Protein AF-A0A7X0VVU1-F1 (afdb_monomer_lite)

Foldseek 3Di:
DWDADPVGDIWAWDWAWDQALVAETEGLFTWGADPPPRDIGGQPLCVVVVVVVSVVCPNDHHRYYHHVLVVAVLSVLQVVLVVVVDGDDLVSSLVSLVVVLVVLVVVLVVCVVVVPPVSNVVSVVRNVSSPDDSGDD

Structure (mmCIF, N/CA/C/O backbone):
data_AF-A0A7X0VVU1-F1
#
_entry.id   AF-A0A7X0VVU1-F1
#
loop_
_atom_site.group_PDB
_atom_site.id
_atom_site.type_symbol
_atom_site.label_atom_id
_atom_site.label_alt_id
_atom_site.label_comp_id
_atom_site.label_asym_id
_atom_site.label_entity_id
_atom_site.label_seq_id
_atom_site.pdbx_PDB_ins_code
_atom_site.Cartn_x
_atom_site.Cartn_y
_atom_site.Cartn_z
_atom_site.occupancy
_atom_site.B_iso_or_equiv
_atom_site.auth_seq_id
_atom_site.auth_comp_id
_atom_site.auth_asym_id
_atom_site.auth_atom_id
_atom_site.pdbx_PDB_model_num
ATOM 1 N N . MET A 1 1 ? 6.073 10.272 -10.781 1.00 83.44 1 MET A N 1
ATOM 2 C CA . MET A 1 1 ? 6.938 9.811 -9.675 1.00 83.44 1 MET A CA 1
ATOM 3 C C . MET A 1 1 ? 7.990 8.876 -10.245 1.00 83.44 1 MET A C 1
ATOM 5 O O . MET A 1 1 ? 7.643 7.764 -10.641 1.00 83.44 1 MET A O 1
ATOM 9 N N . PHE A 1 2 ? 9.233 9.345 -10.341 1.00 86.56 2 PHE A N 1
ATOM 10 C CA . PHE A 1 2 ? 10.333 8.623 -10.981 1.00 86.56 2 PHE A CA 1
ATOM 11 C C . PHE A 1 2 ? 11.570 8.627 -10.091 1.00 86.56 2 PHE A C 1
ATOM 13 O O . PHE A 1 2 ? 11.701 9.481 -9.215 1.00 86.56 2 PHE A O 1
ATOM 20 N N . LYS A 1 3 ? 12.473 7.680 -10.329 1.00 89.56 3 LYS A N 1
ATOM 21 C CA . LYS A 1 3 ? 13.836 7.718 -9.799 1.00 89.56 3 LYS A CA 1
ATOM 22 C C . LYS A 1 3 ? 14.819 7.137 -10.809 1.00 89.56 3 LYS A C 1
ATOM 24 O O . LYS A 1 3 ? 14.423 6.307 -11.626 1.00 89.56 3 LYS A O 1
ATOM 29 N N . SER A 1 4 ? 16.094 7.492 -10.700 1.00 93.31 4 SER A N 1
ATOM 30 C CA . SER A 1 4 ? 17.132 6.978 -11.596 1.00 93.31 4 SER A CA 1
ATOM 31 C C . SER A 1 4 ? 17.362 5.474 -11.417 1.00 93.31 4 SER A C 1
ATOM 33 O O . SER A 1 4 ? 17.460 4.964 -10.296 1.00 93.31 4 SER A O 1
ATOM 35 N N . CYS A 1 5 ? 17.476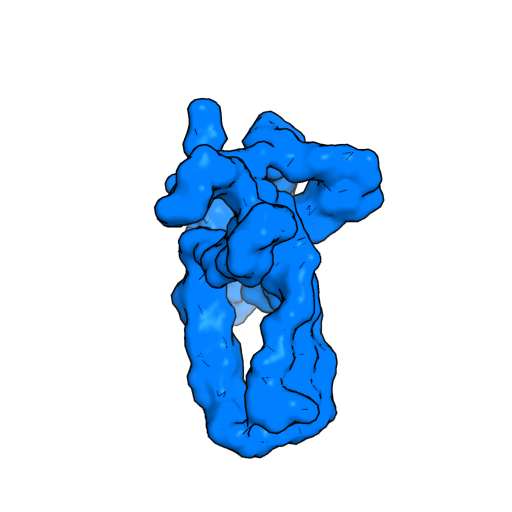 4.760 -12.534 1.00 95.19 5 CYS A N 1
ATOM 36 C CA . CYS A 1 5 ? 17.898 3.367 -12.592 1.00 95.19 5 CYS A CA 1
ATOM 37 C C . CYS A 1 5 ? 19.414 3.280 -12.842 1.00 95.19 5 CYS A C 1
ATOM 39 O O . CYS A 1 5 ? 19.938 4.050 -13.646 1.00 95.19 5 CYS A O 1
ATOM 41 N N . PRO A 1 6 ? 20.126 2.279 -12.291 1.00 94.62 6 PRO A N 1
ATOM 42 C CA . PRO A 1 6 ? 21.545 2.060 -12.598 1.00 94.62 6 PRO A CA 1
ATOM 43 C C . PRO A 1 6 ? 21.869 1.782 -14.076 1.00 94.62 6 PRO A C 1
ATOM 45 O O . PRO A 1 6 ? 2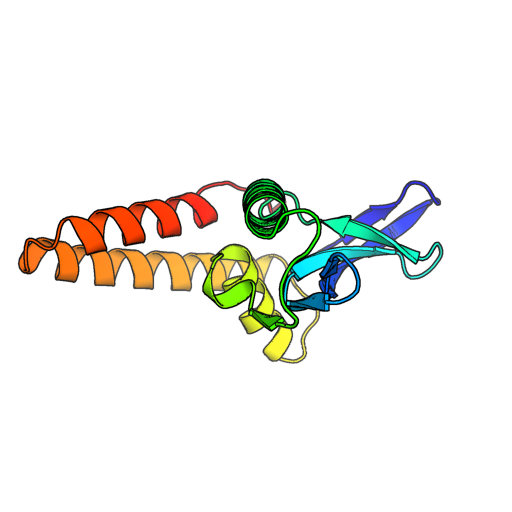3.029 1.841 -14.458 1.00 94.62 6 PRO A O 1
ATOM 48 N N . CYS A 1 7 ? 20.868 1.488 -14.915 1.00 95.44 7 CYS A N 1
ATOM 49 C CA . CYS A 1 7 ? 21.038 1.367 -16.369 1.00 95.44 7 CYS A CA 1
ATOM 50 C C . CYS A 1 7 ? 21.001 2.713 -17.125 1.00 95.44 7 CYS A C 1
ATOM 52 O O . CYS A 1 7 ? 20.983 2.713 -18.353 1.00 95.44 7 CYS A O 1
ATOM 54 N N . GLY A 1 8 ? 20.912 3.846 -16.417 1.00 95.12 8 GLY A N 1
ATOM 55 C CA . GLY A 1 8 ? 20.880 5.194 -17.000 1.00 95.12 8 GLY A CA 1
ATOM 56 C C . GLY A 1 8 ? 19.493 5.713 -17.401 1.00 95.12 8 GLY A C 1
ATOM 57 O O . GLY A 1 8 ? 19.389 6.850 -17.840 1.00 95.12 8 GLY A O 1
ATOM 58 N N . HIS A 1 9 ? 18.435 4.916 -17.231 1.00 95.38 9 HIS A N 1
ATOM 59 C CA . HIS A 1 9 ? 17.049 5.301 -17.536 1.00 95.38 9 HIS A CA 1
ATOM 60 C C . HIS A 1 9 ? 16.228 5.533 -16.263 1.00 95.38 9 HIS A C 1
ATOM 62 O O . HIS A 1 9 ? 16.679 5.227 -15.159 1.00 95.38 9 HIS A O 1
ATOM 68 N N . ASP A 1 10 ? 14.992 6.007 -16.404 1.00 94.38 10 ASP A N 1
ATOM 69 C CA . ASP A 1 10 ? 14.092 6.201 -15.270 1.00 94.38 10 ASP A CA 1
ATOM 70 C C . ASP A 1 10 ? 13.365 4.916 -14.854 1.00 94.38 10 ASP A C 1
ATOM 72 O O . ASP A 1 10 ? 13.062 4.023 -15.651 1.00 94.38 10 ASP A O 1
ATOM 76 N N . MET A 1 11 ? 13.059 4.838 -13.561 1.00 94.94 11 MET A N 1
ATOM 77 C CA . MET A 1 11 ? 12.127 3.877 -12.989 1.00 94.94 11 MET A CA 1
ATOM 78 C C . MET A 1 11 ? 10.819 4.579 -12.648 1.00 94.94 11 MET A C 1
ATOM 80 O O . MET A 1 11 ? 10.819 5.574 -11.923 1.00 94.94 11 MET A O 1
ATOM 84 N N . LYS A 1 12 ? 9.697 4.023 -13.098 1.00 93.25 12 LYS A N 1
ATOM 85 C CA . LYS A 1 12 ? 8.353 4.511 -12.779 1.00 93.25 12 LYS A CA 1
ATOM 86 C C . LYS A 1 12 ? 7.801 3.767 -11.569 1.00 93.25 12 LYS A C 1
ATOM 88 O O . LYS A 1 12 ? 7.917 2.545 -11.496 1.00 93.25 12 LYS A O 1
ATOM 93 N N . LEU A 1 13 ? 7.184 4.485 -10.632 1.00 94.00 13 LEU A N 1
ATOM 94 C CA . LEU A 1 13 ? 6.412 3.843 -9.5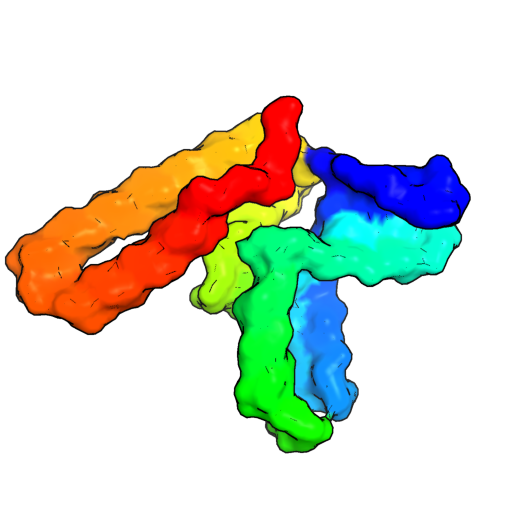68 1.00 94.00 13 LEU A CA 1
ATOM 95 C C . LEU A 1 13 ? 5.132 3.235 -10.161 1.00 94.00 13 LEU A C 1
ATOM 97 O O . LEU A 1 13 ? 4.360 3.939 -10.809 1.00 94.00 13 LEU A O 1
ATOM 101 N N . ILE A 1 14 ? 4.925 1.938 -9.947 1.00 93.56 14 ILE A N 1
ATOM 102 C CA . ILE A 1 14 ? 3.760 1.166 -10.395 1.00 93.56 14 ILE A CA 1
ATOM 103 C C . ILE A 1 14 ? 3.356 0.146 -9.321 1.00 93.56 14 ILE A C 1
ATOM 105 O O . ILE A 1 14 ? 4.117 -0.128 -8.393 1.00 93.56 14 ILE A O 1
ATOM 109 N N . LEU A 1 15 ? 2.169 -0.446 -9.455 1.00 94.94 15 LEU A N 1
ATOM 110 C CA . LEU A 1 15 ? 1.737 -1.573 -8.626 1.00 94.94 15 LEU A CA 1
ATOM 111 C C . LEU A 1 15 ? 2.037 -2.898 -9.325 1.00 94.94 15 LEU A C 1
ATOM 113 O O . LEU A 1 15 ? 1.756 -3.057 -10.513 1.00 94.94 15 LEU A O 1
ATOM 117 N N . ARG A 1 16 ? 2.592 -3.865 -8.591 1.00 96.06 16 ARG A N 1
ATOM 118 C CA . ARG A 1 16 ? 2.872 -5.214 -9.102 1.00 96.06 16 ARG A CA 1
ATOM 119 C C . ARG A 1 16 ? 2.427 -6.304 -8.136 1.00 96.06 16 ARG A C 1
ATOM 121 O O . ARG A 1 16 ? 2.058 -6.051 -6.992 1.00 96.06 16 ARG A O 1
ATOM 128 N N . THR A 1 17 ? 2.475 -7.535 -8.637 1.00 97.38 17 THR A N 1
ATOM 129 C CA . THR A 1 17 ? 2.331 -8.746 -7.828 1.00 97.38 17 THR A CA 1
ATOM 130 C C . THR A 1 17 ? 3.712 -9.285 -7.475 1.00 97.38 17 THR A C 1
ATOM 132 O O . THR A 1 17 ? 4.521 -9.539 -8.366 1.00 97.38 17 THR A O 1
ATOM 135 N N . VAL A 1 18 ? 3.967 -9.494 -6.186 1.00 96.62 18 VAL A N 1
ATOM 136 C CA . VAL A 1 18 ? 5.135 -10.220 -5.682 1.00 96.62 18 VAL A CA 1
ATOM 137 C C . VAL A 1 18 ? 4.733 -11.673 -5.464 1.00 96.62 18 VAL A C 1
ATOM 139 O O . VAL A 1 18 ? 3.806 -11.966 -4.711 1.00 96.62 18 VAL A O 1
ATOM 142 N N . VAL A 1 19 ? 5.424 -12.593 -6.136 1.00 95.69 19 VAL A N 1
ATOM 143 C CA . VAL A 1 19 ? 5.180 -14.033 -6.007 1.00 95.69 19 VAL A CA 1
ATOM 144 C C . VAL A 1 19 ? 6.213 -14.634 -5.064 1.00 95.69 19 VAL A C 1
ATOM 146 O O . VAL A 1 19 ? 7.411 -14.569 -5.328 1.00 95.69 19 VAL A O 1
ATOM 149 N N . HIS A 1 20 ? 5.747 -15.258 -3.983 1.00 94.38 20 HIS A N 1
ATOM 150 C CA . HIS A 1 20 ? 6.586 -15.925 -2.991 1.00 94.38 20 HIS A CA 1
ATOM 151 C C . HIS A 1 20 ? 6.391 -17.442 -3.029 1.00 94.38 20 HIS A C 1
ATOM 153 O O . HIS A 1 20 ? 5.264 -17.948 -3.024 1.00 94.38 20 HIS A O 1
ATOM 159 N N . ALA A 1 21 ? 7.506 -18.175 -3.108 1.00 92.50 21 ALA A N 1
ATOM 160 C CA . ALA A 1 21 ? 7.556 -19.641 -3.174 1.00 92.50 21 ALA A CA 1
ATOM 161 C C . ALA A 1 21 ? 6.611 -20.283 -4.221 1.00 92.50 21 ALA A C 1
ATOM 163 O O . ALA A 1 21 ? 6.173 -21.420 -4.048 1.00 92.50 21 ALA A O 1
ATOM 164 N N . ARG A 1 22 ? 6.282 -19.556 -5.304 1.00 92.38 22 ARG A N 1
ATOM 165 C CA . ARG A 1 22 ? 5.316 -19.953 -6.355 1.00 92.38 22 ARG A CA 1
ATOM 166 C C . ARG A 1 22 ? 3.902 -20.287 -5.849 1.00 92.38 22 ARG A C 1
ATOM 168 O O . ARG A 1 22 ? 3.138 -20.912 -6.574 1.00 92.38 22 ARG A O 1
ATOM 175 N N . LYS A 1 23 ? 3.552 -19.898 -4.620 1.00 93.31 23 LYS A N 1
ATOM 176 C CA . LYS A 1 23 ? 2.264 -20.239 -3.990 1.00 93.31 23 LYS A CA 1
ATOM 177 C C . LYS A 1 23 ? 1.520 -19.017 -3.469 1.00 93.31 23 LYS A C 1
ATOM 179 O O . LYS A 1 23 ? 0.313 -18.924 -3.654 1.00 93.31 23 LYS A O 1
ATOM 184 N N . ALA A 1 24 ? 2.224 -18.081 -2.839 1.00 96.62 24 ALA A N 1
ATOM 185 C CA . ALA A 1 24 ? 1.610 -16.856 -2.350 1.00 96.62 24 ALA A CA 1
ATOM 186 C C . ALA A 1 24 ? 1.801 -15.726 -3.367 1.00 96.62 24 ALA A C 1
ATOM 188 O O . ALA A 1 24 ? 2.924 -15.453 -3.795 1.00 96.62 24 ALA A O 1
ATOM 189 N N . SER A 1 25 ? 0.711 -15.059 -3.732 1.00 97.94 25 SER A N 1
ATOM 190 C CA . SER A 1 25 ? 0.713 -13.876 -4.593 1.00 97.94 25 SER A CA 1
ATOM 191 C C . SER A 1 25 ? 0.297 -12.662 -3.778 1.00 97.94 25 SER A C 1
ATOM 193 O O . SER A 1 25 ? -0.868 -12.521 -3.414 1.00 97.94 25 SER A O 1
ATOM 195 N N . ILE A 1 26 ? 1.247 -11.780 -3.494 1.00 98.25 26 ILE A N 1
ATOM 196 C CA . ILE A 1 26 ? 1.008 -10.520 -2.794 1.00 98.25 26 ILE A CA 1
ATOM 197 C C . ILE A 1 26 ? 0.761 -9.458 -3.865 1.00 98.25 26 ILE A C 1
ATOM 199 O O . ILE A 1 26 ? 1.674 -9.110 -4.612 1.00 98.25 26 ILE A O 1
ATOM 203 N N . VAL A 1 27 ? -0.476 -8.993 -4.000 1.00 98.06 27 VAL A N 1
ATOM 204 C CA . VAL A 1 27 ? -0.887 -8.050 -5.050 1.00 98.06 27 VAL A CA 1
ATOM 205 C C . VAL A 1 27 ? -0.852 -6.609 -4.550 1.00 98.06 27 VAL A C 1
ATOM 207 O O . VAL A 1 27 ? -0.807 -6.376 -3.346 1.00 98.06 27 VAL A O 1
ATOM 210 N N . ASN A 1 28 ? -0.908 -5.648 -5.476 1.00 97.38 28 ASN A N 1
ATOM 211 C CA . ASN A 1 28 ? -0.908 -4.211 -5.181 1.00 97.38 28 ASN A CA 1
ATOM 212 C C . ASN A 1 28 ? 0.329 -3.749 -4.395 1.00 97.38 28 ASN A C 1
ATOM 214 O O . ASN A 1 28 ? 0.252 -2.833 -3.583 1.00 97.38 28 ASN A O 1
ATOM 218 N N . VAL A 1 29 ? 1.487 -4.366 -4.649 1.00 98.00 29 VAL A N 1
ATOM 219 C CA . VAL A 1 29 ? 2.759 -3.959 -4.042 1.00 98.00 29 VAL A CA 1
ATOM 220 C C . VAL A 1 29 ? 3.357 -2.802 -4.847 1.00 98.00 29 VAL A C 1
ATOM 222 O O . VAL A 1 29 ? 3.640 -2.987 -6.036 1.00 98.00 29 VAL A O 1
ATOM 225 N N . PRO A 1 30 ? 3.598 -1.629 -4.235 1.00 96.50 30 PRO A N 1
ATOM 226 C CA . PRO A 1 30 ? 4.269 -0.524 -4.906 1.00 96.50 30 PRO A CA 1
ATOM 227 C C . PRO A 1 30 ? 5.744 -0.819 -5.188 1.00 96.50 30 PRO A C 1
ATOM 229 O O . PRO A 1 30 ? 6.529 -1.115 -4.281 1.00 96.50 30 PRO A O 1
ATOM 232 N N . VAL A 1 31 ? 6.136 -0.699 -6.454 1.00 96.31 31 VAL A N 1
ATOM 233 C CA . VAL A 1 31 ? 7.510 -0.906 -6.918 1.00 96.31 31 VAL A CA 1
ATOM 234 C C . VAL A 1 31 ? 7.908 0.160 -7.931 1.00 96.31 31 VAL A C 1
ATOM 236 O O . VAL A 1 31 ? 7.137 0.531 -8.813 1.00 96.31 31 VAL A O 1
ATOM 239 N N . TYR A 1 32 ? 9.142 0.634 -7.840 1.00 95.75 32 TYR A N 1
ATOM 240 C CA . TYR A 1 32 ? 9.808 1.299 -8.947 1.00 95.75 32 TYR A CA 1
ATOM 241 C C . TYR A 1 32 ? 10.196 0.244 -9.982 1.00 95.75 32 TYR A C 1
ATOM 243 O O . TYR A 1 32 ? 10.881 -0.719 -9.644 1.00 95.75 32 TYR A O 1
ATOM 251 N N . SER A 1 33 ? 9.781 0.420 -11.233 1.00 95.19 33 SER A N 1
ATOM 252 C CA . SER A 1 33 ? 10.088 -0.483 -12.343 1.00 95.19 33 SER A CA 1
ATOM 253 C C . SER A 1 33 ? 10.766 0.276 -13.475 1.00 95.19 33 SER A C 1
ATOM 255 O O . SER A 1 33 ? 10.260 1.306 -13.916 1.00 95.19 33 SER A O 1
ATOM 257 N N . CYS A 1 34 ? 11.890 -0.245 -13.964 1.00 95.94 34 CYS A N 1
ATOM 258 C CA . CYS A 1 34 ? 12.515 0.216 -15.199 1.00 95.94 34 CYS A CA 1
ATOM 259 C C . CYS A 1 34 ? 12.004 -0.622 -16.372 1.00 95.94 34 CYS A C 1
ATOM 261 O O . CYS A 1 34 ? 12.143 -1.844 -16.357 1.00 95.94 34 CYS A O 1
ATOM 263 N N . GLU A 1 35 ? 11.450 0.020 -17.395 1.00 94.06 35 GLU A N 1
ATOM 264 C CA . GLU A 1 35 ? 10.953 -0.673 -18.593 1.00 94.06 35 GLU A CA 1
ATOM 265 C C . GLU A 1 35 ? 12.090 -1.147 -19.515 1.00 94.06 35 GLU A C 1
ATOM 267 O O . GLU A 1 35 ? 11.900 -2.081 -20.283 1.00 94.06 35 GLU A O 1
ATOM 272 N N . ILE A 1 36 ? 13.292 -0.573 -19.384 1.00 96.88 36 ILE A N 1
ATOM 273 C CA . ILE A 1 36 ? 14.438 -0.877 -20.254 1.00 96.88 36 ILE A CA 1
ATOM 274 C C . ILE A 1 36 ? 15.203 -2.121 -19.793 1.00 96.88 36 ILE A C 1
ATOM 276 O O . ILE A 1 36 ? 15.424 -3.044 -20.567 1.00 96.88 36 ILE A O 1
ATOM 280 N N . CYS A 1 37 ? 15.601 -2.178 -18.519 1.00 96.38 37 CYS A N 1
ATOM 281 C CA . CYS A 1 37 ? 16.368 -3.310 -17.978 1.00 96.38 37 CYS A CA 1
ATOM 282 C C . CYS A 1 37 ? 15.531 -4.277 -17.126 1.00 96.38 37 CYS A C 1
ATOM 284 O O . CYS A 1 37 ? 16.083 -5.191 -16.518 1.00 96.38 37 CYS A O 1
ATOM 286 N N . SER A 1 38 ? 14.213 -4.064 -17.026 1.00 94.19 38 SER A N 1
ATOM 287 C CA . SER A 1 38 ? 13.289 -4.871 -16.208 1.00 94.19 38 SER A CA 1
ATOM 288 C C . SER A 1 38 ? 13.616 -4.932 -14.705 1.00 94.19 38 SER A C 1
ATOM 290 O O . SER A 1 38 ? 13.061 -5.754 -13.969 1.00 94.19 38 SER A O 1
ATOM 292 N N . ARG A 1 39 ? 14.495 -4.053 -14.206 1.00 95.44 39 ARG A N 1
ATOM 293 C CA . ARG A 1 39 ? 14.805 -3.942 -12.776 1.00 95.44 39 ARG A CA 1
ATOM 294 C C . ARG A 1 39 ? 13.577 -3.452 -12.013 1.00 95.44 39 ARG A C 1
ATOM 296 O O . ARG A 1 39 ? 12.950 -2.471 -12.409 1.00 95.44 39 ARG A O 1
ATOM 303 N N . ASN A 1 40 ? 13.274 -4.110 -10.897 1.00 94.81 40 ASN A N 1
ATOM 304 C CA . ASN A 1 40 ? 12.208 -3.718 -9.980 1.00 94.81 40 ASN A CA 1
ATOM 305 C C . ASN A 1 40 ? 12.794 -3.466 -8.591 1.00 94.81 40 ASN A C 1
ATOM 307 O O . ASN A 1 40 ? 13.624 -4.237 -8.112 1.00 94.81 40 ASN A O 1
ATOM 311 N N . GLU A 1 41 ? 12.342 -2.406 -7.936 1.00 95.56 41 GLU A N 1
ATOM 312 C CA . GLU A 1 41 ? 12.742 -2.057 -6.579 1.00 95.56 41 GLU A CA 1
ATOM 313 C C . GLU A 1 41 ? 11.511 -1.701 -5.757 1.00 95.56 41 GLU A C 1
ATOM 315 O O . GLU A 1 41 ? 10.712 -0.857 -6.152 1.00 95.56 41 GLU A O 1
ATOM 320 N N . VAL A 1 42 ? 11.352 -2.347 -4.605 1.00 96.44 42 VAL A N 1
ATOM 321 C CA . VAL A 1 42 ? 10.222 -2.089 -3.707 1.00 96.44 42 VAL A CA 1
ATOM 322 C C . VAL A 1 42 ? 10.261 -0.637 -3.238 1.00 96.44 42 VAL A C 1
ATOM 324 O O . VAL A 1 42 ? 11.321 -0.134 -2.856 1.00 96.44 42 VAL A O 1
ATOM 327 N N . PHE A 1 43 ? 9.108 0.035 -3.269 1.00 94.94 43 PHE A N 1
ATOM 328 C CA . PHE A 1 43 ? 8.984 1.397 -2.760 1.00 94.94 43 PHE A CA 1
ATOM 329 C C . PHE A 1 43 ? 9.442 1.450 -1.289 1.00 94.94 43 PHE A C 1
ATOM 331 O O . PHE A 1 43 ? 8.969 0.643 -0.483 1.00 94.94 43 PHE A O 1
ATOM 338 N N . PRO A 1 44 ? 10.353 2.366 -0.907 1.00 92.81 44 PRO A N 1
ATOM 339 C CA . PRO A 1 44 ? 10.931 2.376 0.436 1.00 92.81 44 PRO A CA 1
ATOM 340 C C . PRO A 1 44 ? 9.888 2.378 1.556 1.00 92.81 44 PRO A C 1
ATOM 342 O O . PRO A 1 44 ? 10.034 1.616 2.509 1.00 92.81 44 PRO A O 1
ATOM 345 N N . GLY A 1 45 ? 8.798 3.134 1.382 1.00 91.94 45 GLY A N 1
ATOM 346 C CA . GLY A 1 45 ? 7.733 3.266 2.376 1.00 91.94 45 GLY A CA 1
ATOM 347 C C . GLY A 1 45 ? 6.927 1.998 2.662 1.00 91.94 45 GLY A C 1
ATOM 348 O O . GLY A 1 45 ? 6.125 2.017 3.583 1.00 91.94 45 GLY A O 1
ATOM 349 N N . VAL A 1 46 ? 7.121 0.904 1.911 1.00 95.38 46 VAL A N 1
ATOM 350 C CA . VAL A 1 46 ? 6.462 -0.394 2.176 1.00 95.38 46 VAL A CA 1
ATOM 351 C C . VAL A 1 46 ? 7.436 -1.545 2.437 1.00 95.38 46 VAL A C 1
ATOM 353 O O . VAL A 1 46 ? 7.015 -2.655 2.769 1.00 95.38 46 VAL A O 1
ATOM 356 N N . LYS A 1 47 ? 8.742 -1.321 2.242 1.00 94.38 47 LYS A N 1
ATOM 357 C CA . LYS A 1 47 ? 9.745 -2.395 2.162 1.00 94.38 47 LYS A CA 1
ATOM 358 C C . LYS A 1 47 ? 9.806 -3.239 3.435 1.00 94.38 47 LYS A C 1
ATOM 360 O O . LYS A 1 47 ? 9.920 -4.460 3.353 1.00 94.38 47 LYS A O 1
ATOM 365 N N . GLU A 1 48 ? 9.723 -2.593 4.593 1.00 93.75 48 GLU A N 1
ATOM 366 C CA . GLU A 1 48 ? 9.819 -3.254 5.894 1.00 93.75 48 GLU A CA 1
ATOM 367 C C . GLU A 1 48 ? 8.618 -4.172 6.167 1.00 93.75 48 GLU A C 1
ATOM 369 O O . GLU A 1 48 ? 8.799 -5.345 6.499 1.00 93.75 48 GLU A O 1
ATOM 374 N N . GLU A 1 49 ? 7.389 -3.686 5.964 1.00 95.38 49 GLU A N 1
ATOM 375 C CA . GLU A 1 49 ? 6.183 -4.492 6.193 1.00 95.38 49 GLU A CA 1
ATOM 376 C C . GLU A 1 49 ? 6.035 -5.610 5.156 1.00 95.38 49 GLU A C 1
ATOM 378 O O . GLU A 1 49 ? 5.633 -6.719 5.506 1.00 95.38 49 GLU A O 1
ATOM 383 N N . LEU A 1 50 ? 6.425 -5.370 3.898 1.00 97.25 50 LEU A N 1
ATOM 384 C CA . LEU A 1 50 ? 6.481 -6.430 2.891 1.00 97.25 50 LEU A CA 1
ATOM 385 C C . LEU A 1 50 ? 7.466 -7.531 3.309 1.00 97.25 50 LEU A C 1
ATOM 387 O O . LEU A 1 50 ? 7.141 -8.714 3.213 1.00 97.25 50 LEU A O 1
ATOM 391 N N . GLY A 1 51 ? 8.643 -7.154 3.815 1.00 96.56 51 GLY A N 1
ATOM 392 C CA . GLY A 1 51 ? 9.623 -8.095 4.357 1.00 96.56 51 GLY A CA 1
ATOM 393 C C . GLY A 1 51 ? 9.064 -8.905 5.528 1.00 96.56 51 GLY A C 1
ATOM 3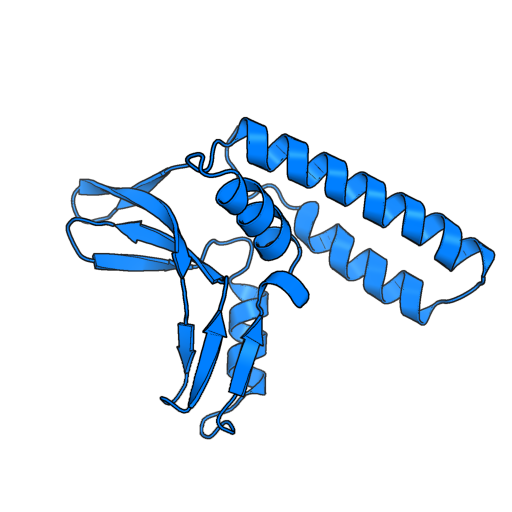94 O O . GLY A 1 51 ? 9.181 -10.132 5.534 1.00 96.56 51 GLY A O 1
ATOM 395 N N . ARG A 1 52 ? 8.382 -8.248 6.478 1.00 96.19 52 ARG A N 1
ATOM 396 C CA . ARG A 1 52 ? 7.683 -8.931 7.580 1.00 96.19 52 ARG A CA 1
ATOM 397 C C . ARG A 1 52 ? 6.628 -9.908 7.077 1.00 96.19 52 ARG A C 1
ATOM 399 O O . ARG A 1 52 ? 6.572 -11.032 7.569 1.00 96.19 52 ARG A O 1
ATOM 406 N N . LEU A 1 53 ? 5.813 -9.515 6.099 1.00 96.56 53 LEU A N 1
ATOM 407 C CA . LEU A 1 53 ? 4.794 -10.384 5.512 1.00 96.56 53 LEU A CA 1
ATOM 408 C C . LEU A 1 53 ? 5.418 -11.628 4.871 1.00 96.56 53 LEU A C 1
ATOM 410 O O . LEU A 1 53 ? 4.990 -12.741 5.165 1.00 96.56 53 LEU A O 1
ATOM 414 N N . VAL A 1 54 ? 6.449 -11.453 4.042 1.00 95.94 54 VAL A N 1
ATOM 415 C CA . VAL A 1 54 ? 7.172 -12.572 3.415 1.00 95.94 54 VAL A CA 1
ATOM 416 C C . VAL A 1 54 ? 7.800 -13.483 4.473 1.00 95.94 54 VAL A C 1
ATOM 418 O O . VAL A 1 54 ? 7.715 -14.704 4.355 1.00 95.94 54 VAL A O 1
ATOM 421 N N . GLY A 1 55 ? 8.359 -12.910 5.543 1.00 95.94 55 GLY A N 1
ATOM 422 C CA . GLY A 1 55 ? 8.874 -13.663 6.687 1.00 95.94 55 GLY A CA 1
ATOM 423 C C . GLY A 1 55 ? 7.797 -14.502 7.381 1.00 95.94 55 GLY A C 1
ATOM 424 O O . GLY A 1 55 ? 8.002 -15.694 7.598 1.00 95.94 55 GLY A O 1
ATOM 425 N N . ARG A 1 56 ? 6.622 -13.915 7.660 1.00 95.44 56 ARG A N 1
ATOM 426 C CA . ARG A 1 56 ? 5.467 -14.615 8.261 1.00 95.44 56 ARG A CA 1
ATOM 427 C C . ARG A 1 56 ? 4.951 -15.762 7.389 1.00 95.44 56 ARG A C 1
ATOM 429 O O . ARG A 1 56 ? 4.523 -16.780 7.919 1.00 95.44 56 ARG A O 1
ATOM 436 N N . LEU A 1 57 ? 5.003 -15.613 6.065 1.00 95.62 57 LEU A N 1
ATOM 437 C CA . LEU A 1 57 ? 4.609 -16.662 5.119 1.00 95.62 57 LEU A CA 1
ATOM 438 C C . LEU A 1 57 ? 5.559 -17.872 5.125 1.00 95.62 57 LEU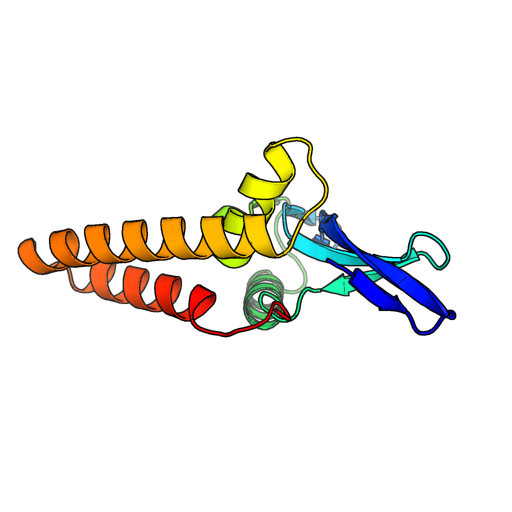 A C 1
ATOM 440 O O . LEU A 1 57 ? 5.167 -18.961 4.699 1.00 95.62 57 LEU A O 1
ATOM 444 N N . GLY A 1 58 ? 6.794 -17.699 5.606 1.00 94.12 58 GLY A N 1
ATOM 445 C CA . GLY A 1 58 ? 7.796 -18.759 5.682 1.00 94.12 58 GLY A CA 1
ATOM 446 C C . GLY A 1 58 ? 8.222 -19.287 4.309 1.00 94.12 58 GLY A C 1
ATOM 447 O O . GLY A 1 58 ? 7.937 -18.700 3.270 1.00 94.12 58 GLY A O 1
ATOM 448 N N . THR A 1 59 ? 8.933 -20.414 4.269 1.00 92.69 59 THR A N 1
ATOM 449 C CA . THR A 1 59 ? 9.488 -20.975 3.017 1.00 92.69 59 THR A CA 1
ATOM 450 C C . THR A 1 59 ? 8.496 -21.828 2.224 1.00 92.69 59 THR A C 1
ATOM 452 O O . THR A 1 59 ? 8.721 -22.110 1.046 1.00 92.69 59 THR A O 1
ATOM 455 N N . ARG A 1 60 ? 7.397 -22.258 2.854 1.00 92.19 60 ARG A N 1
ATOM 456 C CA . ARG A 1 60 ? 6.367 -23.123 2.261 1.00 92.19 60 ARG A CA 1
ATOM 457 C C . ARG A 1 60 ? 4.961 -22.589 2.570 1.00 92.19 60 ARG A C 1
ATOM 459 O O . ARG A 1 60 ? 4.203 -23.265 3.262 1.00 92.19 60 ARG A O 1
ATOM 466 N N . PRO A 1 61 ? 4.599 -21.397 2.070 1.00 93.12 61 PRO A N 1
ATOM 467 C CA . PRO A 1 61 ? 3.263 -20.860 2.276 1.00 93.12 61 PRO A CA 1
ATOM 468 C C . PRO A 1 61 ? 2.200 -21.731 1.601 1.00 93.12 61 PRO A C 1
ATOM 470 O O . PRO A 1 61 ? 2.466 -22.438 0.621 1.00 93.12 61 PRO A O 1
ATOM 473 N N . GLN A 1 62 ? 0.972 -21.640 2.103 1.00 93.56 62 GLN A N 1
ATOM 474 C CA . GLN A 1 62 ? -0.204 -22.116 1.378 1.00 93.56 62 GLN A CA 1
ATOM 475 C C . GLN A 1 62 ? -0.447 -21.259 0.130 1.00 93.56 62 GLN A C 1
ATOM 477 O O . GLN A 1 62 ? -0.009 -20.106 0.064 1.00 93.56 62 GLN A O 1
ATOM 482 N N . ALA A 1 63 ? -1.138 -21.832 -0.858 1.00 95.44 63 ALA A N 1
ATOM 483 C CA . ALA A 1 63 ? -1.555 -21.087 -2.037 1.00 95.44 63 ALA A CA 1
ATOM 484 C C . ALA A 1 63 ? -2.590 -20.032 -1.629 1.00 95.44 63 ALA A C 1
ATOM 486 O O . ALA A 1 63 ? -3.648 -20.381 -1.114 1.00 95.44 63 ALA A O 1
ATOM 487 N N . GLN A 1 64 ? -2.263 -18.753 -1.806 1.00 96.25 64 GLN A N 1
ATOM 488 C CA . GLN A 1 64 ? -3.122 -17.653 -1.366 1.00 96.25 64 GLN A CA 1
ATOM 489 C C . GLN A 1 64 ? -2.819 -16.360 -2.121 1.00 96.25 64 GLN A C 1
ATOM 491 O O . GLN A 1 64 ? -1.700 -16.144 -2.595 1.00 96.25 64 GLN A O 1
ATOM 496 N N . ARG A 1 65 ? -3.814 -15.475 -2.181 1.00 97.38 65 ARG A N 1
ATOM 497 C CA . ARG A 1 65 ? -3.695 -14.130 -2.746 1.00 97.38 65 ARG A CA 1
ATOM 498 C C . ARG A 1 65 ? -3.874 -13.106 -1.631 1.00 97.38 65 ARG A C 1
ATOM 500 O O . ARG A 1 65 ? -4.885 -13.143 -0.943 1.00 97.38 65 ARG A O 1
ATOM 507 N N . ILE A 1 66 ? -2.907 -12.209 -1.469 1.00 97.88 66 ILE A N 1
ATOM 508 C CA . ILE A 1 66 ? -2.863 -11.245 -0.363 1.00 97.88 66 ILE A CA 1
ATOM 509 C C . ILE A 1 66 ? -2.899 -9.825 -0.941 1.00 97.88 66 ILE A C 1
ATOM 511 O O . ILE A 1 66 ? -1.935 -9.436 -1.605 1.00 97.88 66 ILE A O 1
ATOM 515 N N . PRO A 1 67 ? -3.978 -9.055 -0.731 1.00 97.75 67 PRO A N 1
ATOM 516 C CA . PRO A 1 67 ? -4.044 -7.644 -1.105 1.00 97.75 67 PRO A CA 1
ATOM 517 C C . PRO A 1 67 ? -3.179 -6.795 -0.169 1.00 97.75 67 PRO A C 1
ATOM 519 O O . PRO A 1 67 ? -3.505 -6.587 0.997 1.00 97.75 67 PRO A O 1
ATOM 522 N N . PHE A 1 68 ? -2.030 -6.326 -0.660 1.00 97.94 68 PHE A N 1
ATOM 523 C CA . PHE A 1 68 ? -1.090 -5.566 0.167 1.00 97.94 68 PHE A CA 1
ATOM 524 C C . PHE A 1 68 ? -1.626 -4.177 0.556 1.00 97.94 68 PHE A C 1
ATOM 526 O O . PHE A 1 68 ? -1.248 -3.614 1.579 1.00 97.94 68 PHE A O 1
ATOM 533 N N . ASP A 1 69 ? -2.549 -3.640 -0.234 1.00 97.00 69 ASP A N 1
ATOM 534 C CA . ASP A 1 69 ? -3.264 -2.397 0.037 1.00 97.00 69 ASP A CA 1
ATOM 535 C C . ASP A 1 69 ? -4.267 -2.494 1.193 1.00 97.00 69 ASP A C 1
ATOM 537 O O . ASP A 1 69 ? -4.619 -1.473 1.768 1.00 97.00 69 ASP A O 1
ATOM 541 N N . GLU A 1 70 ? -4.675 -3.694 1.608 1.00 95.56 70 GLU A N 1
ATOM 542 C CA . GLU A 1 70 ? -5.525 -3.863 2.796 1.00 95.56 70 GLU A CA 1
ATOM 543 C C . GLU A 1 70 ? -4.719 -3.876 4.105 1.00 95.56 70 GLU A C 1
ATOM 545 O O . GLU A 1 70 ? -5.277 -3.713 5.189 1.00 95.56 70 GLU A O 1
ATOM 550 N N . ILE A 1 71 ? -3.397 -4.048 4.019 1.00 93.50 71 ILE A N 1
ATOM 551 C CA . ILE A 1 71 ? -2.505 -4.157 5.186 1.00 93.50 71 ILE A CA 1
ATOM 552 C C . ILE A 1 71 ? -1.564 -2.959 5.349 1.00 93.50 71 ILE A C 1
ATOM 554 O O . ILE A 1 71 ? -0.979 -2.794 6.427 1.00 93.50 71 ILE A O 1
ATOM 558 N N . HIS A 1 72 ? -1.414 -2.135 4.305 1.00 97.12 72 HIS A N 1
ATOM 559 C CA . HIS A 1 72 ? -0.472 -1.022 4.277 1.00 97.12 72 HIS A CA 1
ATOM 560 C C . HIS A 1 72 ? -1.041 0.244 3.615 1.00 97.12 72 HIS A C 1
ATOM 562 O O . HIS A 1 72 ? -1.378 0.245 2.430 1.00 97.12 72 HIS A O 1
ATOM 568 N N . GLU A 1 73 ? -1.027 1.370 4.333 1.00 96.81 73 GLU A N 1
ATOM 569 C CA . GLU A 1 73 ? -1.655 2.629 3.908 1.00 96.81 73 GLU A CA 1
ATOM 570 C C . GLU A 1 73 ? -1.029 3.213 2.639 1.00 96.81 73 GLU A C 1
ATOM 572 O O . GLU A 1 73 ? -1.751 3.595 1.724 1.00 96.81 73 GLU A O 1
ATOM 577 N N . TRP A 1 74 ? 0.306 3.230 2.518 1.00 96.25 74 TRP A N 1
ATOM 578 C CA . TRP A 1 74 ? 0.939 3.686 1.270 1.00 96.25 74 TRP A CA 1
ATOM 579 C C . TRP A 1 74 ? 0.496 2.884 0.043 1.00 96.25 74 TRP A C 1
ATOM 581 O O . TRP A 1 74 ? 0.342 3.457 -1.032 1.00 96.25 74 TRP A O 1
ATOM 591 N N . ALA A 1 75 ? 0.275 1.575 0.181 1.00 96.94 75 ALA A N 1
ATOM 592 C CA . ALA A 1 75 ? -0.200 0.761 -0.930 1.00 96.94 75 ALA A CA 1
ATOM 593 C C . ALA A 1 75 ? -1.662 1.081 -1.278 1.00 96.94 75 ALA A C 1
ATOM 595 O O . ALA A 1 75 ? -1.972 1.211 -2.461 1.00 96.94 75 ALA A O 1
ATOM 596 N N . ALA A 1 76 ? -2.517 1.306 -0.273 1.00 96.81 76 ALA A N 1
ATOM 597 C CA . ALA A 1 76 ? -3.891 1.775 -0.466 1.00 96.81 76 ALA A CA 1
ATOM 598 C C . ALA A 1 76 ? -3.947 3.120 -1.200 1.00 96.81 76 ALA A C 1
ATOM 600 O O . ALA A 1 76 ? -4.569 3.223 -2.257 1.00 96.81 76 ALA A O 1
ATOM 601 N N . VAL A 1 77 ? -3.221 4.123 -0.699 1.00 95.62 77 VAL A N 1
ATOM 602 C CA . VAL A 1 77 ? -3.154 5.465 -1.295 1.00 95.62 77 VAL A CA 1
ATOM 603 C C . VAL A 1 77 ? -2.695 5.386 -2.752 1.00 95.62 77 VAL A C 1
ATOM 605 O O . VAL A 1 77 ? -3.335 5.946 -3.642 1.00 95.62 77 VAL A O 1
ATOM 608 N N . LEU A 1 78 ? -1.610 4.658 -3.027 1.00 95.12 78 LEU A N 1
ATOM 609 C CA . LEU A 1 78 ? -1.074 4.536 -4.384 1.00 95.12 78 LEU A CA 1
ATOM 610 C C . LEU A 1 78 ? -2.026 3.780 -5.318 1.00 95.12 78 LEU A C 1
ATOM 612 O O . LEU A 1 78 ? -2.140 4.155 -6.484 1.00 95.12 78 LEU A O 1
ATOM 616 N N . ARG A 1 79 ? -2.738 2.759 -4.828 1.00 95.56 79 ARG A N 1
ATOM 617 C CA . ARG A 1 79 ? -3.772 2.057 -5.601 1.00 95.56 79 ARG A CA 1
ATOM 618 C C . ARG A 1 79 ? -4.929 2.966 -5.959 1.00 95.56 79 ARG A C 1
ATOM 620 O O . ARG A 1 79 ? -5.370 2.946 -7.102 1.00 95.56 79 ARG A O 1
ATOM 627 N N . GLU A 1 80 ? -5.404 3.768 -5.017 1.00 94.81 80 GLU A N 1
ATOM 628 C CA . GLU A 1 80 ? -6.524 4.678 -5.255 1.00 94.81 80 GLU A CA 1
ATOM 629 C C . GLU A 1 80 ? -6.179 5.752 -6.278 1.00 94.81 80 GLU A C 1
ATOM 631 O O . GLU A 1 80 ? -6.970 6.014 -7.182 1.00 94.81 80 GLU A O 1
ATOM 636 N N . VAL A 1 81 ? -4.968 6.309 -6.215 1.00 93.44 81 VAL A N 1
ATOM 637 C CA . VAL A 1 81 ? -4.516 7.268 -7.229 1.00 93.44 81 VAL A CA 1
ATOM 638 C C . VAL A 1 81 ? -4.306 6.589 -8.584 1.00 93.44 81 VAL A C 1
ATOM 640 O O . VAL A 1 81 ? -4.705 7.145 -9.605 1.00 93.44 81 VAL A O 1
ATOM 643 N N . ALA A 1 82 ? -3.723 5.386 -8.615 1.00 91.50 82 ALA A N 1
ATOM 644 C CA . ALA A 1 82 ? -3.512 4.642 -9.858 1.00 91.50 82 ALA A CA 1
ATOM 645 C C . ALA A 1 82 ? -4.828 4.212 -10.530 1.00 91.50 82 ALA A C 1
ATOM 647 O O . ALA A 1 82 ? -4.893 4.157 -11.754 1.00 91.50 82 ALA A O 1
ATOM 648 N N . ALA A 1 83 ? -5.880 3.937 -9.751 1.00 89.38 83 ALA A N 1
ATOM 649 C CA . ALA A 1 83 ? -7.195 3.553 -10.264 1.00 89.38 83 ALA A CA 1
ATOM 650 C C . ALA A 1 83 ? -7.906 4.687 -11.024 1.00 89.38 83 ALA A C 1
ATOM 652 O O . ALA A 1 83 ? -8.790 4.417 -11.829 1.00 89.38 83 ALA A O 1
ATOM 653 N N . ALA A 1 84 ? -7.500 5.945 -10.825 1.00 82.06 84 ALA A N 1
ATOM 654 C CA . ALA A 1 84 ? -8.039 7.099 -11.547 1.00 82.06 84 ALA A CA 1
ATOM 655 C C . ALA A 1 84 ? -7.468 7.263 -12.978 1.00 82.06 84 ALA A C 1
ATOM 657 O O . ALA A 1 84 ? -7.500 8.376 -13.509 1.00 82.06 84 ALA A O 1
ATOM 658 N N . ASP A 1 85 ? -6.902 6.185 -13.543 1.00 64.19 85 ASP A N 1
ATOM 659 C CA . ASP A 1 85 ? -6.267 6.047 -14.868 1.00 64.19 85 ASP A CA 1
ATOM 660 C C . ASP A 1 85 ? -5.311 7.191 -15.239 1.00 64.19 85 ASP A C 1
ATOM 662 O O . ASP A 1 85 ? -5.206 7.656 -16.374 1.00 64.19 85 ASP A O 1
ATOM 666 N N . ARG A 1 86 ? -4.604 7.693 -14.226 1.00 67.44 86 ARG A N 1
ATOM 667 C CA . ARG A 1 86 ? -3.615 8.755 -14.367 1.00 67.44 86 ARG A CA 1
ATOM 668 C C . ARG A 1 86 ? -2.257 8.255 -13.895 1.00 67.44 86 ARG A C 1
ATOM 670 O O . ARG A 1 86 ? -2.179 7.492 -12.930 1.00 67.44 86 ARG A O 1
ATOM 677 N N . PRO A 1 87 ? -1.156 8.691 -14.536 1.00 74.50 87 PRO A N 1
ATOM 678 C CA . PRO A 1 87 ? 0.177 8.461 -13.999 1.00 74.50 87 PRO A CA 1
ATOM 679 C C . PRO A 1 87 ? 0.240 8.904 -12.536 1.00 74.50 87 PRO A C 1
ATOM 681 O O . PRO A 1 87 ? -0.319 9.942 -12.184 1.00 74.50 87 PRO A O 1
ATOM 684 N N . LEU A 1 88 ? 0.955 8.156 -11.692 1.00 84.56 88 LEU A N 1
ATOM 685 C CA . LEU A 1 88 ? 1.184 8.551 -10.303 1.00 84.56 88 LEU A CA 1
ATOM 686 C C . LEU A 1 88 ? 1.954 9.882 -10.259 1.00 84.56 88 LEU A C 1
ATOM 688 O O . LEU A 1 88 ? 3.176 9.945 -10.466 1.00 84.56 88 LEU A O 1
ATOM 692 N N . GLN A 1 89 ? 1.210 10.958 -10.017 1.00 88.31 89 GLN A N 1
ATOM 693 C CA . GLN A 1 89 ? 1.718 12.309 -9.825 1.00 88.31 89 GLN A CA 1
ATOM 694 C C . GLN A 1 89 ? 1.886 12.579 -8.333 1.00 88.31 89 GLN A C 1
ATOM 696 O O . GLN A 1 89 ? 0.970 12.308 -7.557 1.00 88.31 89 GLN A O 1
ATOM 701 N N . ALA A 1 90 ? 3.027 13.156 -7.945 1.00 88.38 90 ALA A N 1
ATOM 702 C CA . ALA A 1 90 ? 3.357 13.411 -6.543 1.00 88.38 90 ALA A CA 1
ATOM 703 C C . ALA A 1 90 ? 2.259 14.223 -5.837 1.00 88.38 90 ALA A C 1
ATOM 705 O O . ALA A 1 90 ? 1.774 13.798 -4.797 1.00 88.38 90 ALA A O 1
ATOM 706 N N . ALA A 1 91 ? 1.769 15.302 -6.459 1.00 89.50 91 ALA A N 1
ATOM 707 C CA . ALA A 1 91 ? 0.700 16.132 -5.901 1.00 89.50 91 ALA A CA 1
ATOM 708 C C . ALA A 1 91 ? -0.607 15.359 -5.636 1.00 89.50 91 ALA A C 1
ATOM 710 O O . ALA A 1 91 ? -1.233 15.541 -4.596 1.00 89.50 91 ALA A O 1
ATOM 711 N N . SER A 1 92 ? -1.010 14.464 -6.547 1.00 91.31 92 SER A N 1
ATOM 712 C CA . SER A 1 92 ? -2.224 13.655 -6.353 1.00 91.31 92 SER A CA 1
ATOM 713 C C . SER A 1 92 ? -2.046 12.623 -5.241 1.00 91.31 92 SER A C 1
ATOM 715 O O . SER A 1 92 ? -2.977 12.388 -4.478 1.00 91.31 92 SER A O 1
ATOM 717 N N . VAL A 1 93 ? -0.851 12.037 -5.125 1.00 92.38 93 VAL A N 1
ATOM 718 C CA . VAL A 1 93 ? -0.526 11.090 -4.051 1.00 92.38 93 VAL A CA 1
ATOM 719 C C . VAL A 1 93 ? -0.456 11.787 -2.697 1.00 92.38 93 VAL A C 1
ATOM 721 O O . VAL A 1 93 ? -1.026 11.276 -1.741 1.00 92.38 93 VAL A O 1
ATOM 724 N N . MET A 1 94 ? 0.171 12.961 -2.616 1.00 91.94 94 MET A N 1
ATOM 725 C CA . MET A 1 94 ? 0.240 13.748 -1.383 1.00 91.94 94 MET A CA 1
ATOM 726 C C . MET A 1 94 ? -1.147 14.183 -0.915 1.00 91.94 94 MET A C 1
ATOM 728 O O . MET A 1 94 ? -1.489 13.944 0.239 1.00 91.94 94 MET A O 1
ATOM 732 N N . ARG A 1 95 ? -1.980 14.716 -1.821 1.00 93.12 95 ARG A N 1
ATOM 733 C CA . ARG A 1 95 ? -3.371 15.065 -1.500 1.00 93.12 95 ARG A CA 1
ATOM 734 C C . ARG A 1 95 ? -4.144 13.852 -0.982 1.00 93.12 95 ARG A C 1
ATOM 736 O O . ARG A 1 95 ? -4.808 13.933 0.041 1.00 93.12 95 ARG A O 1
ATOM 743 N N . LYS A 1 96 ? -4.016 12.703 -1.650 1.00 95.00 96 LYS A N 1
ATOM 744 C CA . LYS A 1 96 ? -4.717 11.487 -1.227 1.00 95.00 96 LYS A CA 1
ATOM 745 C C . LYS A 1 96 ? -4.197 10.928 0.104 1.00 95.00 96 LYS A C 1
ATOM 747 O O . LYS A 1 96 ? -4.974 10.382 0.882 1.00 95.00 96 LYS A O 1
ATOM 752 N N . ALA A 1 97 ? -2.902 11.061 0.382 1.00 94.81 97 ALA A N 1
ATOM 753 C CA . ALA A 1 97 ? -2.319 10.689 1.669 1.00 94.81 97 ALA A CA 1
ATOM 754 C C . ALA A 1 97 ? -2.820 11.596 2.805 1.00 94.81 97 ALA A C 1
ATOM 756 O O . ALA A 1 97 ? -3.089 11.105 3.900 1.00 94.81 97 ALA A O 1
ATOM 757 N N . GLU A 1 98 ? -2.982 12.894 2.544 1.00 95.44 98 GLU A N 1
ATOM 758 C CA . GLU A 1 98 ? -3.566 13.850 3.487 1.00 95.44 98 GLU A CA 1
ATOM 759 C C . GLU A 1 98 ? -5.041 13.534 3.769 1.00 95.44 98 GLU A C 1
ATOM 761 O O . GLU A 1 98 ? -5.412 13.366 4.929 1.00 95.44 98 GLU A O 1
ATOM 766 N N . GLU A 1 99 ? -5.855 13.340 2.724 1.00 96.88 99 GLU A N 1
ATOM 767 C CA . GLU A 1 99 ? -7.251 12.886 2.844 1.00 96.88 99 GLU A CA 1
ATOM 768 C C . GLU A 1 99 ? -7.339 11.623 3.712 1.00 96.88 99 GLU A C 1
ATOM 770 O O . GLU A 1 99 ? -8.093 11.571 4.683 1.00 96.88 99 GLU A O 1
ATOM 775 N N . ARG A 1 100 ? -6.492 10.627 3.422 1.00 97.38 100 ARG A N 1
ATOM 776 C CA . ARG A 1 100 ? -6.464 9.372 4.174 1.00 97.38 100 ARG A CA 1
ATOM 777 C C . ARG A 1 100 ? -6.025 9.554 5.629 1.00 97.38 100 ARG A C 1
ATOM 779 O O . ARG A 1 100 ? -6.522 8.863 6.516 1.00 97.38 100 ARG A O 1
ATOM 786 N N . THR A 1 101 ? -5.091 10.465 5.884 1.00 97.25 101 THR A N 1
ATOM 787 C CA . THR A 1 101 ? -4.639 10.796 7.242 1.00 97.25 101 THR A CA 1
ATOM 788 C C . THR A 1 101 ? -5.784 11.398 8.050 1.00 97.25 101 THR A C 1
ATOM 790 O O . THR A 1 101 ? -6.015 10.959 9.175 1.00 97.25 101 THR A O 1
ATOM 793 N N . ASN A 1 102 ? -6.541 12.328 7.464 1.00 98.19 102 ASN A N 1
ATOM 794 C CA . ASN A 1 102 ? -7.710 12.930 8.104 1.00 98.19 102 ASN A CA 1
ATOM 795 C C . ASN A 1 102 ? -8.779 11.875 8.423 1.00 98.19 102 ASN A C 1
ATOM 797 O O . ASN A 1 102 ? -9.217 11.790 9.566 1.00 98.19 102 ASN A O 1
ATOM 801 N N . GLU A 1 103 ? -9.096 10.980 7.480 1.00 98.12 103 GLU A N 1
ATOM 802 C CA . GLU A 1 103 ? -10.029 9.866 7.722 1.00 98.12 103 GLU A CA 1
ATOM 803 C C . GLU A 1 103 ? -9.596 8.985 8.910 1.00 98.12 103 GLU A C 1
ATOM 805 O O . GLU A 1 103 ? -10.412 8.592 9.745 1.00 98.12 103 GLU A O 1
ATOM 810 N N . LEU A 1 104 ? -8.304 8.657 9.015 1.00 98.00 104 LEU A N 1
ATOM 811 C CA . LEU A 1 104 ? -7.780 7.853 10.124 1.00 98.00 104 LEU A CA 1
ATOM 812 C C . LEU A 1 104 ? -7.830 8.599 11.467 1.00 98.00 104 LEU A C 1
ATOM 814 O O . LEU A 1 104 ? -8.033 7.963 12.505 1.00 98.00 104 LEU A O 1
ATOM 818 N N . LEU A 1 105 ? -7.641 9.920 11.461 1.00 98.19 105 LEU A N 1
ATOM 819 C CA . LEU A 1 105 ? -7.775 10.762 12.650 1.00 98.19 105 LEU A CA 1
ATOM 820 C C . LEU A 1 105 ? -9.237 10.863 13.102 1.00 98.19 105 LEU A C 1
ATOM 822 O O . LEU A 1 105 ? -9.501 10.734 14.296 1.00 98.19 105 LEU A O 1
ATOM 826 N N . ASP A 1 106 ? -10.187 10.980 12.176 1.00 98.44 106 ASP A N 1
ATOM 827 C CA . ASP A 1 106 ? -11.618 10.963 12.497 1.00 98.44 106 ASP A CA 1
ATOM 828 C C . ASP A 1 106 ? -12.022 9.632 13.148 1.00 98.44 106 ASP A C 1
ATOM 830 O O . ASP A 1 106 ? -12.665 9.605 14.202 1.00 98.44 106 ASP A O 1
ATOM 834 N N . LEU A 1 107 ? -11.558 8.504 12.596 1.00 98.31 107 LEU A N 1
ATOM 835 C CA . LEU A 1 107 ? -11.767 7.187 13.208 1.00 98.31 107 LEU A CA 1
ATOM 836 C C . LEU A 1 107 ? -11.110 7.076 14.592 1.00 98.31 107 LEU A C 1
ATOM 838 O O . LEU A 1 107 ? -11.644 6.399 15.469 1.00 98.31 107 LEU A O 1
ATOM 842 N N . MET A 1 108 ? -9.977 7.747 14.821 1.00 98.06 108 MET A N 1
ATOM 843 C CA . MET A 1 108 ? -9.308 7.762 16.128 1.00 98.06 108 MET A CA 1
ATOM 844 C C . MET A 1 108 ? -10.160 8.453 17.191 1.00 98.06 108 MET A C 1
ATOM 846 O O . MET A 1 108 ? -10.181 8.005 18.342 1.00 98.06 108 MET A O 1
ATOM 850 N N . LEU A 1 109 ? -10.864 9.527 16.825 1.00 98.19 109 LEU A N 1
ATOM 851 C CA . LEU A 1 109 ? -11.784 10.219 17.727 1.00 98.19 109 LEU A CA 1
ATOM 852 C C . LEU A 1 109 ? -12.938 9.298 18.133 1.00 98.19 109 LEU A C 1
ATOM 854 O O . LEU A 1 109 ? -13.260 9.214 19.318 1.00 98.19 109 LEU A O 1
ATOM 858 N N . ILE A 1 110 ? -13.491 8.542 17.179 1.00 98.38 110 ILE A N 1
ATOM 859 C CA . ILE A 1 110 ? -14.546 7.551 17.440 1.00 98.38 110 ILE A CA 1
ATOM 860 C C . ILE A 1 110 ? -14.024 6.420 18.334 1.00 98.38 110 ILE A C 1
ATOM 862 O O . ILE A 1 110 ? -14.630 6.098 19.351 1.00 98.38 110 ILE A O 1
ATOM 866 N N . ALA A 1 111 ? -12.869 5.838 18.011 1.00 98.25 111 ALA A N 1
ATOM 867 C CA . ALA A 1 111 ? -12.282 4.777 18.828 1.00 98.25 111 ALA A CA 1
ATOM 868 C C . ALA A 1 111 ? -11.999 5.257 20.266 1.00 98.25 111 ALA A C 1
ATOM 870 O O . ALA A 1 111 ? -12.169 4.512 21.231 1.00 98.25 111 ALA A O 1
ATOM 871 N N . SER A 1 112 ? -11.614 6.528 20.418 1.00 97.44 112 SER A N 1
ATOM 872 C CA . SER A 1 112 ? -11.384 7.159 21.720 1.00 97.44 112 SER A CA 1
ATOM 873 C C . SER A 1 112 ? -12.671 7.385 22.507 1.00 97.44 112 SER A C 1
ATOM 875 O O . SER A 1 112 ? -12.666 7.140 23.711 1.00 97.44 112 SER A O 1
ATOM 877 N N . SER A 1 113 ? -13.768 7.799 21.864 1.00 98.31 113 SER A N 1
ATOM 878 C CA . SER A 1 113 ? -15.057 7.981 22.547 1.00 98.31 113 SER A CA 1
ATOM 879 C C . SER A 1 113 ? -15.670 6.657 23.012 1.00 98.31 113 SER A C 1
ATOM 881 O O . SER A 1 113 ? -16.361 6.629 24.027 1.00 98.31 113 SER A O 1
ATOM 883 N N . LEU A 1 114 ? -15.369 5.559 22.314 1.00 98.25 114 LEU A N 1
ATOM 884 C CA . LEU A 1 114 ? -15.791 4.203 22.675 1.00 98.25 114 LEU A CA 1
ATOM 885 C C . LEU A 1 114 ? -14.866 3.516 23.695 1.00 98.25 114 LEU A C 1
ATOM 887 O O . LEU A 1 114 ? -15.214 2.455 24.208 1.00 98.25 114 LEU A O 1
ATOM 891 N N . GLY A 1 115 ? -13.689 4.084 23.980 1.00 97.88 115 GLY A N 1
ATOM 892 C CA . GLY A 1 115 ? -12.684 3.456 24.845 1.00 97.88 115 GLY A CA 1
ATOM 893 C C . GLY A 1 115 ? -12.039 2.194 24.250 1.00 97.88 115 GLY A C 1
ATOM 894 O O . GLY A 1 115 ? -11.504 1.371 24.992 1.00 97.88 115 GLY A O 1
ATOM 895 N N . ASP A 1 116 ? -12.077 2.019 22.926 1.00 98.38 116 ASP A N 1
ATOM 896 C CA . ASP A 1 116 ? -11.528 0.836 22.254 1.00 98.38 116 ASP A CA 1
ATOM 897 C C . ASP A 1 116 ? -10.010 0.972 22.043 1.00 98.38 116 ASP A C 1
ATOM 899 O O . ASP A 1 116 ? -9.519 1.483 21.032 1.00 98.38 116 ASP A O 1
ATOM 903 N N . GLU A 1 117 ? -9.233 0.505 23.020 1.00 97.94 117 GLU A N 1
ATOM 904 C CA . GLU A 1 117 ? -7.769 0.591 22.974 1.00 97.94 117 GLU A CA 1
ATOM 905 C C . GLU A 1 117 ? -7.127 -0.286 21.889 1.00 97.94 117 GLU A C 1
ATOM 907 O O . GLU A 1 117 ? -6.049 0.052 21.383 1.00 97.94 117 GLU A O 1
ATOM 912 N N . ILE A 1 118 ? -7.775 -1.386 21.491 1.00 98.12 118 ILE A N 1
ATOM 913 C CA . ILE A 1 118 ? -7.272 -2.253 20.417 1.00 98.12 118 ILE A CA 1
ATOM 914 C C . ILE A 1 118 ? -7.370 -1.499 19.094 1.00 98.12 118 ILE A C 1
ATOM 916 O O . ILE A 1 118 ? -6.383 -1.404 18.356 1.00 98.12 118 ILE A O 1
ATOM 920 N N . TRP A 1 119 ? -8.528 -0.900 18.828 1.00 98.00 119 TRP A N 1
ATOM 921 C CA . TRP A 1 119 ? -8.746 -0.131 17.615 1.00 98.00 119 TRP A CA 1
ATOM 922 C C . TRP A 1 119 ? -7.865 1.120 17.565 1.00 98.00 119 TRP A C 1
ATOM 924 O O . TRP A 1 119 ? -7.221 1.379 16.546 1.00 98.00 119 TRP A O 1
ATOM 934 N N . LYS A 1 120 ? -7.712 1.841 18.684 1.00 98.12 120 LYS A N 1
ATOM 935 C CA . LYS A 1 120 ? -6.783 2.981 18.781 1.00 98.12 120 LYS A CA 1
ATOM 936 C C . LYS A 1 120 ? -5.345 2.581 18.462 1.00 98.12 120 LYS A C 1
ATOM 938 O O . LYS A 1 120 ? -4.652 3.297 17.737 1.00 98.12 120 LYS A O 1
ATOM 943 N N . LYS A 1 121 ? -4.866 1.447 18.988 1.00 97.88 121 LYS A N 1
ATOM 944 C CA . LYS A 1 121 ? -3.510 0.951 18.703 1.00 97.88 121 LYS A CA 1
ATOM 945 C C . LYS A 1 121 ? -3.330 0.652 17.216 1.00 97.88 121 LYS A C 1
ATOM 947 O O . LYS A 1 121 ? -2.299 1.015 16.647 1.00 97.88 121 LYS A O 1
ATOM 952 N N . GLU A 1 122 ? -4.330 0.041 16.590 1.00 96.44 122 GLU A N 1
ATOM 953 C CA . GLU A 1 122 ? -4.307 -0.233 15.156 1.00 96.44 122 GLU A CA 1
ATOM 954 C C . GLU A 1 122 ? -4.299 1.060 14.328 1.00 96.44 122 GLU A C 1
ATOM 956 O O . GLU A 1 122 ? -3.445 1.229 13.459 1.00 96.44 122 GLU A O 1
ATOM 961 N N . LEU A 1 123 ? -5.160 2.031 14.639 1.00 97.25 123 LEU A N 1
ATOM 962 C CA . LEU A 1 123 ? -5.189 3.320 13.941 1.00 97.25 123 LEU A CA 1
ATOM 963 C C . LEU A 1 123 ? -3.871 4.097 14.090 1.00 97.25 123 LEU A C 1
ATOM 965 O O . LEU A 1 123 ? -3.391 4.669 13.113 1.00 97.25 123 LEU A O 1
ATOM 969 N N . LYS A 1 124 ? -3.222 4.059 15.265 1.00 96.56 124 LYS A N 1
ATOM 970 C CA . LYS A 1 124 ? -1.888 4.660 15.467 1.00 96.56 124 LYS A CA 1
ATOM 971 C C . LYS A 1 124 ? -0.842 4.022 14.553 1.00 96.56 124 LYS A C 1
ATOM 973 O O . LYS A 1 124 ? -0.056 4.731 13.925 1.00 96.56 124 LYS A O 1
ATOM 978 N N . ARG A 1 125 ? -0.848 2.689 14.445 1.00 95.12 125 ARG A N 1
ATOM 979 C CA . ARG A 1 125 ? 0.046 1.943 13.546 1.00 95.12 125 ARG A CA 1
ATOM 980 C C . ARG A 1 125 ? -0.189 2.330 12.085 1.00 95.12 125 ARG A C 1
ATOM 982 O O . ARG A 1 125 ? 0.775 2.491 11.341 1.00 95.12 125 ARG A O 1
ATOM 989 N N . ARG A 1 126 ? -1.442 2.504 11.668 1.00 95.62 126 ARG A N 1
ATOM 990 C CA . ARG A 1 126 ? -1.794 2.925 10.302 1.00 95.62 126 ARG A CA 1
ATOM 991 C C . ARG A 1 126 ? -1.335 4.355 10.014 1.00 95.62 126 ARG A C 1
ATOM 993 O O . ARG A 1 126 ? -0.618 4.566 9.044 1.00 95.62 126 ARG A O 1
ATOM 1000 N N . LEU A 1 127 ? -1.631 5.301 10.907 1.00 95.88 127 LEU A N 1
ATOM 1001 C CA . LEU A 1 127 ? -1.173 6.694 10.806 1.00 95.88 127 LEU A CA 1
ATOM 1002 C C . LEU A 1 127 ? 0.355 6.799 10.688 1.00 95.88 127 LEU A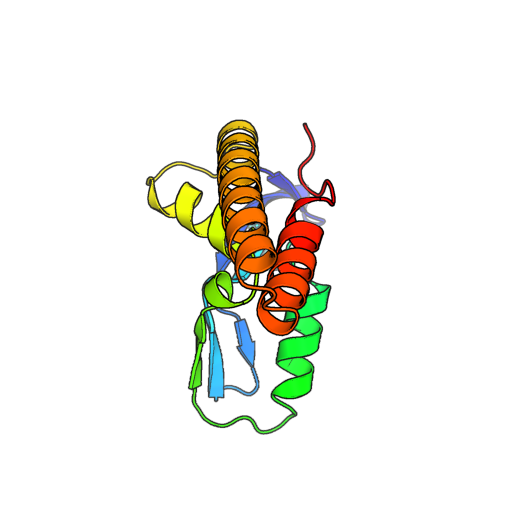 C 1
ATOM 1004 O O . LEU A 1 127 ? 0.854 7.531 9.837 1.00 95.88 127 LEU A O 1
ATOM 1008 N N . SER A 1 128 ? 1.106 6.012 11.470 1.00 94.19 128 SER A N 1
ATOM 1009 C CA . SER A 1 128 ? 2.578 6.033 11.413 1.00 94.19 128 SER A CA 1
ATOM 1010 C C . SER A 1 128 ? 3.165 5.620 10.059 1.00 94.19 128 SER A C 1
ATOM 1012 O O . SER A 1 128 ? 4.308 5.950 9.758 1.00 94.19 128 SER A O 1
ATOM 1014 N N . GLN A 1 129 ? 2.399 4.912 9.222 1.00 94.69 129 GLN A N 1
ATOM 1015 C CA . GLN A 1 129 ? 2.861 4.551 7.883 1.00 94.69 129 GLN A CA 1
ATOM 1016 C C . GLN A 1 129 ? 2.870 5.770 6.962 1.00 94.69 129 GLN A C 1
ATOM 1018 O O . GLN A 1 129 ? 3.768 5.882 6.136 1.00 94.69 129 GLN A O 1
ATOM 1023 N N . LEU A 1 130 ? 1.912 6.690 7.115 1.00 93.12 130 LEU A N 1
ATOM 1024 C CA . LEU A 1 130 ? 1.769 7.879 6.269 1.00 93.12 130 LEU A CA 1
ATOM 1025 C C . LEU A 1 130 ? 2.585 9.082 6.764 1.00 93.12 130 LEU A C 1
ATOM 1027 O O . LEU A 1 130 ? 2.844 9.995 5.987 1.00 93.12 130 LEU A O 1
ATOM 1031 N N . SER A 1 131 ? 3.033 9.082 8.023 1.00 83.25 131 SER A N 1
ATOM 1032 C CA . SER A 1 131 ? 3.778 10.206 8.610 1.00 83.25 131 SER A CA 1
ATOM 1033 C C . SER A 1 131 ? 5.217 10.352 8.105 1.00 83.25 131 SER A C 1
ATOM 1035 O O . SER A 1 131 ? 5.826 11.403 8.284 1.00 83.25 131 SER A O 1
ATOM 1037 N N . ALA A 1 132 ? 5.795 9.306 7.510 1.00 75.94 132 ALA A N 1
ATOM 1038 C CA . ALA A 1 132 ? 7.154 9.351 6.983 1.00 75.94 132 ALA A CA 1
ATOM 1039 C C . ALA A 1 132 ? 7.168 9.820 5.518 1.00 75.94 132 ALA A C 1
ATOM 1041 O O . ALA A 1 132 ? 6.462 9.291 4.655 1.00 75.94 132 ALA A O 1
ATOM 1042 N N . GLN A 1 133 ? 8.000 10.821 5.234 1.00 69.88 133 GLN A N 1
ATOM 1043 C CA . GLN A 1 133 ? 8.063 11.464 3.927 1.00 69.88 133 GLN A CA 1
ATOM 1044 C C . GLN A 1 133 ? 8.937 10.646 2.963 1.00 69.88 133 GLN A C 1
ATOM 1046 O O . GLN A 1 133 ? 10.158 10.768 2.935 1.00 69.88 133 GLN A O 1
ATOM 1051 N N . TYR A 1 134 ? 8.299 9.779 2.174 1.00 72.50 134 TYR A N 1
ATOM 1052 C CA . TYR A 1 134 ? 8.969 8.942 1.163 1.00 72.50 134 TYR A CA 1
ATOM 1053 C C . TYR A 1 134 ? 8.826 9.467 -0.269 1.00 72.50 134 TYR A C 1
ATOM 1055 O O . TYR A 1 134 ? 9.391 8.892 -1.203 1.00 72.50 134 TYR A O 1
ATOM 1063 N N . ILE A 1 135 ? 8.038 10.525 -0.451 1.00 65.81 135 ILE A N 1
ATOM 1064 C CA . ILE A 1 135 ? 7.775 11.145 -1.744 1.00 65.81 135 ILE A CA 1
ATOM 1065 C C . ILE A 1 135 ? 8.499 12.491 -1.756 1.00 65.81 135 ILE A C 1
ATOM 1067 O O . ILE A 1 135 ? 8.190 13.330 -0.908 1.00 65.81 135 ILE A O 1
ATOM 1071 N N . PRO A 1 136 ? 9.467 12.702 -2.666 1.00 54.94 136 PRO A N 1
ATOM 1072 C CA . PRO A 1 136 ? 10.075 14.013 -2.829 1.00 54.94 136 PRO A CA 1
ATOM 1073 C C . PRO A 1 136 ? 9.015 15.006 -3.326 1.00 54.94 136 PRO A C 1
ATOM 1075 O O . PRO A 1 136 ? 8.227 14.672 -4.216 1.00 54.94 136 PRO A O 1
ATOM 1078 N N . THR A 1 137 ? 8.988 16.183 -2.698 1.00 47.62 137 THR A N 1
ATOM 1079 C CA . THR A 1 137 ? 8.182 17.351 -3.092 1.00 47.62 137 THR A CA 1
ATOM 1080 C C . THR A 1 137 ? 8.646 17.927 -4.415 1.00 47.62 137 THR A C 1
ATOM 1082 O O . THR A 1 137 ? 9.883 18.053 -4.571 1.00 47.62 137 THR A O 1
#

Organism: NCBI:txid2761120

Radius of gyration: 16.38 Å; chains: 1; bounding box: 37×40×45 Å

Sequence (137 aa):
MFKSCPCGHDMKLILRTVVHARKASIVNVPVYSCEICSRNEVFPGVKEELGRLVGRLGTRPQAQRIPFDEIHEWAAVLREVAAADRPLQAASVMRKAEERTNELLDLMLIASSLGDEIWKKELKRRLSQLSAQYIPT

pLDDT: mean 93.13, std 8.16, range [47.62, 98.44]

Secondary structure (DSSP, 8-state):
-EEE-TTSSEEEEEEEEEEETTTEEEEEEEEEE-TTT--EEE-HHHHHHHHHHHHHH-SSPPSEEEEGGGT-HHHHHHHHHHHTTS---HHHHHHHHHHHHHHHHHHHHHHHHTT-HHHHHHHHHHHHHHSS--S--